Protein AF-A0A0C2C7Z6-F1 (afdb_monomer_lite)

Sequence (112 aa):
MAKLLLLQLLLLVLYASGHKRRSIRFQKPFEQDQDGTYGLCENEFGQMYYYKEYEGQENVCGKDVAKVKYSNRINETGWAFVEVEVSGRVKEPYQQGYAAGFVEGRLLFSHN

Structure (mmCIF, N/CA/C/O backbone):
data_AF-A0A0C2C7Z6-F1
#
_entry.id   AF-A0A0C2C7Z6-F1
#
loop_
_atom_site.group_PDB
_atom_site.id
_atom_site.type_symbol
_atom_site.label_atom_id
_atom_site.label_alt_id
_atom_site.label_comp_id
_atom_site.label_asym_id
_atom_site.label_entity_id
_atom_site.label_seq_id
_atom_site.pdbx_PDB_ins_code
_atom_site.Cartn_x
_atom_site.Cartn_y
_atom_site.Cartn_z
_atom_site.occupancy
_atom_site.B_iso_or_equiv
_atom_site.auth_seq_id
_atom_site.auth_comp_id
_atom_site.auth_asym_id
_atom_site.auth_atom_id
_atom_site.pdbx_PDB_model_num
ATOM 1 N N . MET A 1 1 ? 61.250 -46.311 -2.435 1.00 59.81 1 MET A N 1
ATOM 2 C CA . MET A 1 1 ? 61.235 -44.842 -2.239 1.00 59.81 1 MET A CA 1
ATOM 3 C C . MET A 1 1 ? 60.620 -44.108 -3.437 1.00 59.81 1 MET A C 1
ATOM 5 O O . MET A 1 1 ? 59.687 -43.349 -3.231 1.00 59.81 1 MET A O 1
ATOM 9 N N . ALA A 1 2 ? 61.020 -44.398 -4.686 1.00 59.94 2 ALA A N 1
ATOM 10 C CA . ALA A 1 2 ? 60.460 -43.747 -5.887 1.00 59.94 2 ALA A CA 1
ATOM 11 C C . ALA A 1 2 ? 58.936 -43.935 -6.095 1.00 59.94 2 ALA A C 1
ATOM 13 O O . ALA A 1 2 ? 58.250 -43.007 -6.508 1.00 59.94 2 ALA A O 1
ATOM 14 N N . LYS A 1 3 ? 58.380 -45.109 -5.752 1.00 62.41 3 LYS A N 1
ATOM 15 C CA . LYS A 1 3 ? 56.937 -45.391 -5.897 1.00 62.41 3 LYS A CA 1
ATOM 16 C C . LYS A 1 3 ? 56.044 -44.564 -4.956 1.00 62.41 3 LYS A C 1
ATOM 18 O O . LYS A 1 3 ? 54.913 -44.268 -5.313 1.00 62.41 3 LYS A O 1
ATOM 23 N N . LEU A 1 4 ? 56.557 -44.169 -3.785 1.00 67.12 4 LEU A N 1
ATOM 24 C CA . LEU A 1 4 ? 55.813 -43.356 -2.813 1.00 67.12 4 LEU A CA 1
ATOM 25 C C . LEU A 1 4 ? 55.752 -41.882 -3.254 1.00 67.12 4 LEU A C 1
ATOM 27 O O . LEU A 1 4 ? 54.711 -41.245 -3.144 1.00 67.12 4 LEU A O 1
ATOM 31 N N . LEU A 1 5 ? 56.849 -41.381 -3.835 1.00 67.44 5 LEU A N 1
ATOM 32 C CA . LEU A 1 5 ? 56.931 -40.040 -4.427 1.00 67.44 5 LEU A CA 1
ATOM 33 C C . LEU A 1 5 ? 56.008 -39.893 -5.646 1.00 67.44 5 LEU A C 1
ATOM 35 O O . LEU A 1 5 ? 55.319 -38.887 -5.775 1.00 67.44 5 LEU A O 1
ATOM 39 N N . LEU A 1 6 ? 55.928 -40.923 -6.495 1.00 67.81 6 LEU A N 1
ATOM 40 C CA . LEU A 1 6 ? 54.991 -40.975 -7.625 1.00 67.81 6 LEU A CA 1
ATOM 41 C C . LEU A 1 6 ? 53.522 -40.922 -7.177 1.00 67.81 6 LEU A C 1
ATOM 43 O O . LEU A 1 6 ? 52.714 -40.245 -7.810 1.00 67.81 6 LEU A O 1
ATOM 47 N N . LEU A 1 7 ? 53.185 -41.587 -6.068 1.00 70.00 7 LEU A N 1
ATOM 48 C CA . LEU A 1 7 ? 51.830 -41.572 -5.517 1.00 70.00 7 LEU A CA 1
ATOM 49 C C . LEU A 1 7 ? 51.450 -40.186 -4.966 1.00 70.00 7 LEU A C 1
ATOM 51 O O . LEU A 1 7 ? 50.333 -39.720 -5.181 1.00 70.00 7 LEU A O 1
ATOM 55 N N . GLN A 1 8 ? 52.388 -39.502 -4.301 1.00 70.25 8 GLN A N 1
ATOM 56 C CA . GLN A 1 8 ? 52.169 -38.141 -3.797 1.00 70.25 8 GLN A CA 1
ATOM 57 C C . GLN A 1 8 ? 52.041 -37.110 -4.928 1.00 70.25 8 GLN A C 1
ATOM 59 O O . GLN A 1 8 ? 51.191 -36.224 -4.852 1.00 70.25 8 GLN A O 1
ATOM 64 N N . LEU A 1 9 ? 52.814 -37.258 -6.008 1.00 69.50 9 LEU A N 1
ATOM 65 C CA . LEU A 1 9 ? 52.691 -36.427 -7.210 1.00 69.50 9 LEU A CA 1
ATOM 66 C C . LEU A 1 9 ? 51.331 -36.602 -7.903 1.00 69.50 9 LEU A C 1
ATOM 68 O O . LEU A 1 9 ? 50.714 -35.612 -8.289 1.00 69.50 9 LEU A O 1
ATOM 72 N N . LEU A 1 10 ? 50.821 -37.833 -8.003 1.00 66.50 10 LEU A N 1
ATOM 73 C CA . LEU A 1 10 ? 49.490 -38.104 -8.563 1.00 66.50 10 LEU A CA 1
ATOM 74 C C . LEU A 1 10 ? 48.361 -37.489 -7.721 1.00 66.50 10 LEU A C 1
ATOM 76 O O . LEU A 1 10 ? 47.422 -36.919 -8.276 1.00 66.50 10 LEU A O 1
ATOM 80 N N . LEU A 1 11 ? 48.470 -37.543 -6.391 1.00 64.75 11 LEU A N 1
ATOM 81 C CA . LEU A 1 11 ? 47.495 -36.929 -5.484 1.00 64.75 11 LEU A CA 1
ATOM 82 C C . LEU A 1 11 ? 47.484 -35.394 -5.586 1.00 64.75 11 LEU A C 1
ATOM 84 O O . LEU A 1 11 ? 46.410 -34.797 -5.570 1.00 64.75 11 LEU A O 1
ATOM 88 N N . LEU A 1 12 ? 48.645 -34.754 -5.764 1.00 62.34 12 LEU A N 1
ATOM 89 C CA . LEU A 1 12 ? 48.745 -33.302 -5.971 1.00 62.34 12 LEU A CA 1
ATOM 90 C C . LEU A 1 12 ? 48.128 -32.849 -7.303 1.00 62.34 12 LEU A C 1
ATOM 92 O O . LEU A 1 12 ? 47.460 -31.817 -7.347 1.00 62.34 12 LEU A O 1
ATOM 96 N N . VAL A 1 13 ? 48.284 -33.631 -8.377 1.00 61.81 13 VAL A N 1
ATOM 97 C CA . VAL A 1 13 ? 47.660 -33.333 -9.682 1.00 61.81 13 VAL A CA 1
ATOM 98 C C . VAL A 1 13 ? 46.132 -33.468 -9.616 1.00 61.81 13 VAL A C 1
ATOM 100 O O . VAL 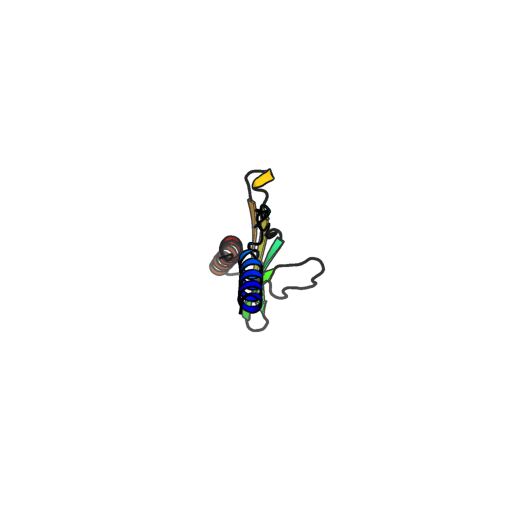A 1 13 ? 45.409 -32.659 -10.206 1.00 61.81 13 VAL A O 1
ATOM 103 N N . LEU A 1 14 ? 45.617 -34.434 -8.850 1.00 59.16 14 LEU A N 1
ATOM 104 C CA . LEU A 1 14 ? 44.178 -34.567 -8.596 1.00 59.16 14 LEU A CA 1
ATOM 105 C C . LEU A 1 14 ? 43.634 -33.425 -7.721 1.00 59.16 14 LEU A C 1
ATOM 107 O O . LEU A 1 14 ? 42.526 -32.954 -7.961 1.00 59.16 14 LEU A O 1
ATOM 111 N N . TYR A 1 15 ? 44.420 -32.924 -6.763 1.00 58.97 15 TYR A N 1
ATOM 112 C CA . TYR A 1 15 ? 44.028 -31.777 -5.935 1.00 58.97 15 TYR A CA 1
ATOM 113 C C . TYR A 1 15 ? 44.026 -30.453 -6.723 1.00 58.97 15 TYR A C 1
ATOM 115 O O . TYR A 1 15 ? 43.146 -29.617 -6.531 1.00 58.97 15 TYR A O 1
ATOM 123 N N . ALA A 1 16 ? 44.975 -30.265 -7.648 1.00 57.50 16 ALA A N 1
ATOM 124 C CA . ALA A 1 16 ? 45.110 -29.034 -8.434 1.00 57.50 16 ALA A CA 1
ATOM 125 C C . ALA A 1 16 ? 44.134 -28.937 -9.625 1.00 57.50 16 ALA A C 1
ATOM 127 O O . ALA A 1 16 ? 43.798 -27.838 -10.067 1.00 57.50 16 ALA A O 1
ATOM 128 N N . SER A 1 17 ? 43.634 -30.066 -10.138 1.00 56.12 17 SER A N 1
ATOM 129 C CA . SER A 1 17 ? 42.690 -30.102 -11.271 1.00 56.12 17 SER A CA 1
ATOM 130 C C . SER A 1 17 ? 41.226 -29.839 -10.882 1.00 56.12 17 SER A C 1
ATOM 132 O O . SER A 1 17 ? 40.359 -29.754 -11.751 1.00 56.12 17 SER A O 1
ATOM 134 N N . GLY A 1 18 ? 40.949 -29.588 -9.597 1.00 51.28 18 GLY A N 1
ATOM 135 C CA . GLY A 1 18 ? 39.645 -29.163 -9.077 1.00 51.28 18 GLY A CA 1
ATOM 136 C C . GLY A 1 18 ? 39.209 -27.739 -9.454 1.00 51.28 18 GLY A C 1
ATOM 137 O O . GLY A 1 18 ? 38.225 -27.238 -8.905 1.00 51.28 18 GLY A O 1
ATOM 138 N N . HIS A 1 19 ? 39.884 -27.068 -10.395 1.00 49.00 19 HIS A N 1
ATOM 139 C CA . HIS A 1 19 ? 39.392 -25.823 -10.981 1.00 49.00 19 HIS A CA 1
ATOM 140 C C . HIS A 1 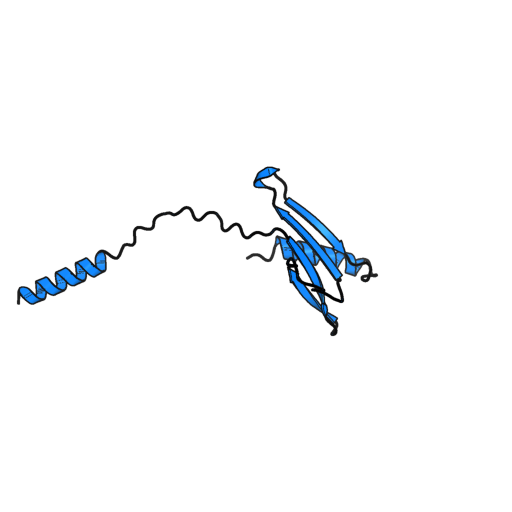19 ? 38.204 -26.119 -11.901 1.00 49.00 19 HIS A C 1
ATOM 142 O O . HIS A 1 19 ? 38.318 -26.208 -13.124 1.00 49.00 19 HIS A O 1
ATOM 148 N N . LYS A 1 20 ? 37.023 -26.237 -11.280 1.00 45.41 20 LYS A N 1
ATOM 149 C CA . LYS A 1 20 ? 35.721 -26.062 -11.924 1.00 45.41 20 LYS A CA 1
ATOM 150 C C . LYS A 1 20 ? 35.835 -24.837 -12.827 1.00 45.41 20 LYS A C 1
ATOM 152 O O . LYS A 1 20 ? 35.922 -23.708 -12.342 1.00 45.41 20 LYS A O 1
ATOM 157 N N . ARG A 1 21 ? 35.851 -25.067 -14.141 1.00 46.28 21 ARG A N 1
ATOM 158 C CA . ARG A 1 21 ? 35.652 -24.034 -15.156 1.00 46.28 21 ARG A CA 1
ATOM 159 C C . ARG A 1 21 ? 34.333 -23.366 -14.776 1.00 46.28 21 ARG A C 1
ATOM 161 O O . ARG A 1 21 ? 33.266 -23.941 -14.994 1.00 46.28 21 ARG A O 1
ATOM 168 N N . ARG A 1 22 ? 34.394 -22.206 -14.113 1.00 45.84 22 ARG A N 1
ATOM 169 C CA . ARG A 1 22 ? 33.236 -21.335 -13.932 1.00 45.84 22 ARG A CA 1
ATOM 170 C C . ARG A 1 22 ? 32.869 -20.903 -15.341 1.00 45.84 22 ARG A C 1
ATOM 172 O O . ARG A 1 22 ? 33.394 -19.928 -15.862 1.00 45.84 22 ARG A O 1
ATOM 179 N N . SER A 1 23 ? 32.020 -21.698 -15.988 1.00 38.38 23 SER A N 1
ATOM 180 C CA . SER A 1 23 ? 31.141 -21.183 -17.016 1.00 38.38 23 SER A CA 1
ATOM 181 C C . SER A 1 23 ? 30.508 -19.960 -16.374 1.00 38.38 23 SER A C 1
ATOM 183 O O . SER A 1 23 ? 29.790 -20.082 -15.379 1.00 38.38 23 SER A O 1
ATOM 185 N N . ILE A 1 24 ? 30.851 -18.781 -16.888 1.00 47.94 24 ILE A N 1
ATOM 186 C CA . ILE A 1 24 ? 30.028 -17.592 -16.730 1.00 47.94 24 ILE A CA 1
ATOM 187 C C . ILE A 1 24 ? 28.765 -17.935 -17.516 1.00 47.94 24 ILE A C 1
ATOM 189 O O . ILE A 1 24 ? 28.563 -17.530 -18.656 1.00 47.94 24 ILE A O 1
ATOM 193 N N . ARG A 1 25 ? 27.943 -18.810 -16.934 1.00 39.31 25 ARG A N 1
ATOM 194 C CA . ARG A 1 25 ? 26.532 -18.846 -17.228 1.00 39.31 25 ARG A CA 1
ATOM 195 C C . ARG A 1 25 ? 26.127 -17.453 -16.805 1.00 39.31 25 ARG A C 1
ATOM 197 O O . ARG A 1 25 ? 26.219 -17.151 -15.617 1.00 39.31 25 ARG A O 1
ATOM 204 N N . PHE A 1 26 ? 25.825 -16.595 -17.779 1.00 41.31 26 PHE A N 1
ATOM 205 C CA . PHE A 1 26 ? 25.012 -15.419 -17.534 1.00 41.31 26 PHE A CA 1
ATOM 206 C C . PHE A 1 26 ? 23.887 -15.925 -16.639 1.00 41.31 26 PHE A C 1
ATOM 208 O O . PHE A 1 26 ? 23.022 -16.682 -17.088 1.00 41.31 26 PHE A O 1
ATOM 215 N N . GLN A 1 27 ? 23.987 -15.650 -15.339 1.00 40.16 27 GLN A N 1
ATOM 216 C CA . GLN A 1 27 ? 22.828 -15.744 -14.493 1.00 40.16 27 GLN A CA 1
ATOM 217 C C . GLN A 1 27 ? 21.933 -14.711 -15.145 1.00 40.16 27 GLN A C 1
ATOM 219 O O . GLN A 1 27 ? 22.230 -13.517 -15.101 1.00 40.16 27 GLN A O 1
ATOM 224 N N . LYS A 1 28 ? 20.907 -15.189 -15.862 1.00 39.88 28 LYS A N 1
ATOM 225 C CA . LYS A 1 28 ? 19.717 -14.386 -16.093 1.00 39.88 28 LYS A CA 1
ATOM 226 C C . LYS A 1 28 ? 19.502 -13.673 -14.754 1.00 39.88 28 LYS A C 1
ATOM 228 O O . LYS A 1 28 ? 19.544 -14.390 -13.740 1.00 39.88 28 LYS A O 1
ATOM 233 N N . PRO A 1 29 ? 19.416 -12.329 -14.711 1.00 40.06 29 PRO A N 1
ATOM 234 C CA . PRO A 1 29 ? 19.040 -11.651 -13.482 1.00 40.06 29 PRO A CA 1
ATOM 235 C C . PRO A 1 29 ? 17.908 -12.469 -12.889 1.00 40.06 29 PRO A C 1
ATOM 237 O O . PRO A 1 29 ? 17.044 -12.923 -13.643 1.00 40.06 29 PRO A O 1
ATOM 240 N N . PHE A 1 30 ? 18.015 -12.807 -11.609 1.00 39.91 30 PHE A N 1
ATOM 241 C CA . PHE A 1 30 ? 16.942 -13.486 -10.911 1.00 39.91 30 PHE A CA 1
ATOM 242 C C . PHE A 1 30 ? 15.726 -12.568 -11.072 1.00 39.91 30 PHE A C 1
ATOM 244 O O . PHE A 1 30 ? 15.606 -11.575 -10.361 1.00 39.91 30 PHE A O 1
ATOM 251 N N . GLU A 1 31 ? 14.915 -12.816 -12.104 1.00 47.81 31 GLU A N 1
ATOM 252 C CA . GLU A 1 31 ? 13.617 -12.199 -12.329 1.00 47.81 31 GLU A CA 1
ATOM 253 C C . GLU A 1 31 ? 12.767 -12.781 -11.213 1.00 47.81 31 GLU A C 1
ATOM 255 O O . GLU A 1 31 ? 12.070 -13.781 -11.371 1.00 47.81 31 GLU A O 1
ATOM 260 N N . GLN A 1 32 ? 12.948 -12.228 -10.017 1.00 53.88 32 GLN A N 1
ATOM 261 C CA . GLN A 1 32 ? 11.960 -12.351 -8.980 1.00 53.88 32 GLN A CA 1
ATOM 262 C C . GLN A 1 32 ? 10.737 -11.674 -9.570 1.00 53.88 32 GLN A C 1
ATOM 264 O O . GLN A 1 32 ? 10.750 -10.464 -9.781 1.00 53.88 32 GLN A O 1
ATOM 269 N N . ASP A 1 33 ? 9.749 -12.484 -9.926 1.00 64.44 33 ASP A N 1
ATOM 270 C CA . ASP A 1 33 ? 8.473 -12.019 -10.437 1.00 64.44 33 ASP A CA 1
ATOM 271 C C . ASP A 1 33 ? 7.793 -11.218 -9.318 1.00 64.44 33 ASP A C 1
ATOM 273 O O . ASP A 1 33 ? 7.161 -11.755 -8.398 1.00 64.44 33 ASP A O 1
ATOM 277 N N . GLN A 1 34 ? 8.107 -9.922 -9.297 1.00 74.62 34 GLN A N 1
ATOM 278 C CA . GLN A 1 34 ? 7.594 -8.966 -8.326 1.00 74.62 34 GLN A CA 1
ATOM 279 C C . GLN A 1 34 ? 6.121 -8.687 -8.597 1.00 74.62 34 GLN A C 1
ATOM 281 O O . GLN A 1 34 ? 5.423 -8.250 -7.676 1.00 74.62 34 GLN A O 1
ATOM 286 N N . ASP A 1 35 ? 5.651 -8.985 -9.811 1.00 90.00 35 ASP A N 1
ATOM 287 C CA . ASP A 1 35 ? 4.261 -8.844 -10.189 1.00 90.00 35 ASP A CA 1
ATOM 288 C C . ASP A 1 35 ? 3.372 -9.646 -9.233 1.00 90.00 35 ASP A C 1
ATOM 290 O O . ASP A 1 35 ? 3.718 -10.709 -8.687 1.00 90.00 35 ASP A O 1
ATOM 294 N N . GLY A 1 36 ? 2.215 -9.060 -8.964 1.00 91.94 36 GLY A N 1
ATOM 295 C CA . GLY A 1 36 ? 1.224 -9.645 -8.084 1.00 91.94 36 GLY A CA 1
ATOM 296 C C . GLY A 1 36 ? 0.550 -8.629 -7.185 1.00 91.94 36 GLY A C 1
ATOM 297 O O . GLY A 1 36 ? 0.811 -7.425 -7.223 1.00 91.94 36 GLY A O 1
ATOM 298 N N . THR A 1 37 ? -0.347 -9.166 -6.368 1.00 93.62 37 THR A N 1
ATOM 299 C CA . THR A 1 37 ? -1.104 -8.402 -5.383 1.00 93.62 37 THR A CA 1
ATOM 300 C C . THR A 1 37 ? -0.573 -8.726 -3.999 1.00 93.62 37 THR A C 1
ATOM 302 O O . THR A 1 37 ? -0.334 -9.886 -3.660 1.00 93.62 37 THR A O 1
ATOM 305 N N . TYR A 1 38 ? -0.389 -7.694 -3.196 1.00 93.56 38 TYR A N 1
ATOM 306 C CA . TYR A 1 38 ? 0.033 -7.788 -1.812 1.00 93.56 38 TYR A CA 1
ATOM 307 C C . TYR A 1 38 ? -0.932 -6.989 -0.955 1.00 93.56 38 TYR A C 1
ATOM 309 O O . TYR A 1 38 ? -1.618 -6.094 -1.448 1.00 93.56 38 TYR A O 1
ATOM 317 N N . GLY A 1 39 ? -0.985 -7.289 0.334 1.00 94.19 39 GLY A N 1
ATOM 318 C CA . GLY A 1 39 ? -1.906 -6.607 1.223 1.00 94.19 39 GLY A CA 1
ATOM 319 C C . GLY A 1 39 ? -1.393 -6.479 2.638 1.00 94.19 39 GLY A C 1
ATOM 320 O O . GLY A 1 39 ? -0.526 -7.222 3.096 1.00 94.19 39 GLY A O 1
ATOM 321 N N . LEU A 1 40 ? -1.968 -5.508 3.328 1.00 95.69 40 LEU A N 1
ATOM 322 C CA . LEU A 1 40 ? -1.882 -5.316 4.756 1.00 95.69 40 LEU A CA 1
ATOM 323 C C . LEU A 1 40 ? -3.209 -5.766 5.360 1.00 95.69 40 LEU A C 1
ATOM 325 O O . LEU A 1 40 ? -4.268 -5.201 5.079 1.00 95.69 40 LEU A O 1
ATOM 329 N N . CYS A 1 41 ? -3.135 -6.785 6.201 1.00 94.88 41 CYS A N 1
ATOM 330 C CA . CYS A 1 41 ? -4.275 -7.349 6.895 1.00 94.88 41 CYS A CA 1
ATOM 331 C C . CYS A 1 41 ? -4.165 -7.108 8.394 1.00 94.88 41 CYS A C 1
ATOM 333 O O . CYS A 1 41 ? -3.069 -7.032 8.944 1.00 94.88 41 CYS A O 1
ATOM 335 N N . GLU A 1 42 ? -5.308 -7.055 9.059 1.00 94.50 42 GLU A N 1
ATOM 336 C CA . GLU A 1 42 ? -5.411 -7.109 10.510 1.00 94.50 42 GLU A CA 1
ATOM 337 C C . GLU A 1 42 ? -5.912 -8.500 10.917 1.00 94.50 42 GLU A C 1
ATOM 339 O O . GLU A 1 42 ? -6.859 -9.017 10.331 1.00 94.50 42 GLU A O 1
ATOM 344 N N . ASN A 1 43 ? -5.310 -9.136 11.916 1.00 91.25 43 ASN A N 1
ATOM 345 C CA . ASN A 1 43 ? -5.848 -10.386 12.450 1.00 91.25 43 ASN A CA 1
ATOM 346 C C . ASN A 1 43 ? -6.974 -10.137 13.479 1.00 91.25 43 ASN A C 1
ATOM 348 O O . ASN A 1 43 ? -7.394 -9.010 13.756 1.00 91.25 43 ASN A O 1
ATOM 352 N N . GLU A 1 44 ? -7.510 -11.207 14.062 1.00 90.44 44 GLU A N 1
ATOM 353 C CA . GLU A 1 44 ? -8.577 -11.106 15.068 1.00 90.44 44 GLU A CA 1
ATOM 354 C C . GLU A 1 44 ? -8.133 -10.357 16.335 1.00 90.44 44 GLU A C 1
ATOM 356 O O . GLU A 1 44 ? -8.949 -9.686 16.964 1.00 90.44 44 GLU A O 1
ATOM 361 N N . PHE A 1 45 ? -6.833 -10.385 16.642 1.00 92.06 45 PHE A N 1
ATOM 362 C CA . PHE A 1 45 ? -6.209 -9.711 17.783 1.00 92.06 45 PHE A CA 1
ATOM 363 C C . PHE A 1 45 ? -5.807 -8.254 17.500 1.00 92.06 45 PHE A C 1
ATOM 365 O O . PHE A 1 45 ? -5.194 -7.618 18.355 1.00 92.06 45 PHE A O 1
ATOM 372 N N . GLY A 1 46 ? -6.110 -7.720 16.312 1.00 90.19 46 GLY A N 1
ATOM 373 C CA . GLY A 1 46 ? -5.742 -6.353 15.929 1.00 90.19 46 GLY A CA 1
ATOM 374 C C . GLY A 1 46 ? -4.287 -6.188 15.476 1.00 90.19 46 GLY A C 1
ATOM 375 O O . GLY A 1 46 ? -3.819 -5.064 15.311 1.00 90.19 46 GLY A O 1
ATOM 376 N N . GLN A 1 47 ? -3.543 -7.281 15.289 1.00 92.62 47 GLN A N 1
ATOM 377 C CA . GLN A 1 47 ? -2.161 -7.222 14.814 1.00 92.62 47 GLN A CA 1
ATOM 378 C C . GLN A 1 47 ? -2.122 -7.154 13.292 1.00 92.62 47 GLN A C 1
ATOM 380 O O . GLN A 1 47 ? -2.835 -7.883 12.599 1.00 92.62 47 GLN A O 1
ATOM 385 N N . MET A 1 48 ? -1.230 -6.311 12.789 1.00 93.69 48 MET A N 1
ATOM 386 C CA . MET A 1 48 ? -1.063 -6.077 11.365 1.00 93.69 48 MET A CA 1
ATOM 387 C C . MET A 1 48 ? -0.046 -7.044 10.761 1.00 93.69 48 MET A C 1
ATOM 389 O O . MET A 1 48 ? 1.043 -7.218 11.310 1.00 93.69 48 MET A O 1
ATOM 393 N N . TYR A 1 49 ? -0.366 -7.636 9.613 1.00 92.81 49 TYR A N 1
ATOM 394 C CA . TYR A 1 49 ? 0.557 -8.479 8.858 1.00 92.81 49 TYR A CA 1
ATOM 395 C C . TYR A 1 49 ? 0.485 -8.199 7.358 1.00 92.81 49 TYR A C 1
ATOM 397 O O . TYR A 1 49 ? -0.566 -7.873 6.810 1.00 92.81 49 TYR A O 1
ATOM 405 N N . TYR A 1 50 ? 1.635 -8.329 6.700 1.00 93.06 50 TYR A N 1
ATOM 406 C CA . TYR A 1 50 ? 1.773 -8.158 5.259 1.00 93.06 50 TYR A CA 1
ATOM 407 C C . TYR A 1 50 ? 1.755 -9.522 4.567 1.00 93.06 50 TYR A C 1
ATOM 409 O O . TYR A 1 50 ? 2.406 -10.454 5.043 1.00 93.06 50 TYR A O 1
ATOM 417 N N . TYR A 1 51 ? 1.039 -9.644 3.454 1.00 91.25 51 TYR A N 1
ATOM 418 C CA . TYR A 1 51 ? 0.890 -10.901 2.719 1.00 91.25 51 TYR A CA 1
ATOM 419 C C . TYR A 1 51 ? 0.992 -10.695 1.202 1.00 91.25 51 TYR A C 1
ATOM 421 O O . TYR A 1 51 ? 0.788 -9.588 0.708 1.00 91.25 51 TYR A O 1
ATOM 429 N N . LYS A 1 52 ? 1.306 -11.773 0.469 1.00 90.88 52 LYS A N 1
ATOM 430 C CA . LYS A 1 52 ? 1.183 -11.863 -0.997 1.00 90.88 52 LYS A CA 1
ATOM 431 C C . LYS A 1 52 ? -0.032 -12.732 -1.320 1.00 90.88 52 LYS A C 1
ATOM 433 O O . LYS A 1 52 ? -0.195 -13.785 -0.708 1.00 90.88 52 LYS A O 1
ATOM 438 N N . GLU A 1 53 ? -0.874 -12.276 -2.236 1.00 89.56 53 GLU A N 1
ATOM 439 C CA . GLU A 1 53 ? -2.046 -13.002 -2.724 1.00 89.56 53 GLU A CA 1
ATOM 440 C C . GLU A 1 53 ? -1.622 -13.971 -3.840 1.00 89.56 53 GLU A C 1
ATOM 442 O O . GLU A 1 53 ? -0.834 -13.611 -4.719 1.00 89.56 53 GLU A O 1
ATOM 447 N N . TYR A 1 54 ? -2.127 -15.205 -3.790 1.00 85.88 54 TYR A N 1
ATOM 448 C CA . TYR A 1 54 ? -1.883 -16.241 -4.796 1.00 85.88 54 TYR A CA 1
ATOM 449 C C . TYR A 1 54 ? -3.209 -16.725 -5.389 1.00 85.88 54 TYR A C 1
ATOM 451 O O . TYR A 1 54 ? -4.228 -16.782 -4.698 1.00 85.88 54 TYR A O 1
ATOM 459 N N . GLU A 1 55 ? -3.200 -17.099 -6.669 1.00 77.19 55 GLU A N 1
ATOM 460 C CA . GLU A 1 55 ? -4.388 -17.646 -7.328 1.00 77.19 55 GLU A CA 1
ATOM 461 C C . GLU A 1 55 ? -4.881 -18.922 -6.623 1.00 77.19 55 GLU A C 1
ATOM 463 O O . GLU A 1 55 ? -4.097 -19.806 -6.276 1.00 77.19 55 GLU A O 1
ATOM 468 N N . GLY A 1 56 ? -6.197 -19.013 -6.404 1.00 71.56 56 GLY A N 1
ATOM 469 C CA . GLY A 1 56 ? -6.838 -20.150 -5.731 1.00 71.56 56 GLY A CA 1
ATOM 470 C C . GLY A 1 56 ? -6.832 -20.089 -4.200 1.00 71.56 56 GLY A C 1
ATOM 471 O O . GLY A 1 56 ? -7.317 -21.018 -3.556 1.00 71.56 56 GLY A O 1
ATOM 472 N N . GLN A 1 57 ? -6.316 -19.012 -3.602 1.00 74.69 57 GLN A N 1
ATOM 473 C CA . GLN A 1 57 ? -6.325 -18.815 -2.156 1.00 74.69 57 GLN A CA 1
ATOM 474 C C . GLN A 1 57 ? -7.615 -18.089 -1.727 1.00 74.69 57 GLN A C 1
ATOM 476 O O . GLN A 1 57 ? -7.716 -16.867 -1.813 1.00 74.69 57 GLN A O 1
ATOM 481 N N . GLU A 1 58 ? -8.633 -18.836 -1.286 1.00 63.34 58 GLU A N 1
ATOM 482 C CA . GLU A 1 58 ? -9.868 -18.233 -0.764 1.00 63.34 58 GLU A CA 1
ATOM 483 C C . GLU A 1 58 ? -9.621 -17.526 0.580 1.00 63.34 58 GLU A C 1
ATOM 485 O O . GLU A 1 58 ? -9.025 -18.091 1.495 1.00 63.34 58 GLU A O 1
ATOM 490 N N . ASN A 1 59 ? -10.125 -16.291 0.703 1.00 62.62 59 ASN A N 1
ATOM 491 C CA . ASN A 1 59 ? -10.149 -15.491 1.935 1.00 62.62 59 ASN A CA 1
ATOM 492 C C . ASN A 1 59 ? -8.792 -15.347 2.652 1.00 62.62 59 ASN A C 1
ATOM 494 O O . ASN A 1 59 ? -8.684 -15.608 3.850 1.00 62.62 59 ASN A O 1
ATOM 498 N N . VAL A 1 60 ? -7.765 -14.849 1.951 1.00 72.81 60 VAL A N 1
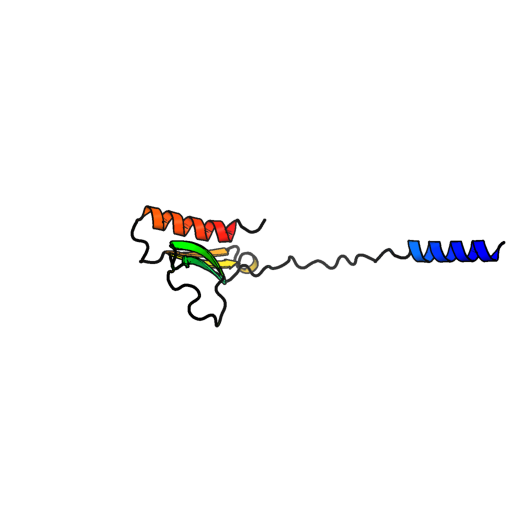ATOM 499 C CA . VAL A 1 60 ? -6.429 -14.600 2.541 1.00 72.81 60 VAL A CA 1
ATOM 500 C C . VAL A 1 60 ? -6.481 -13.642 3.741 1.00 72.81 60 VAL A C 1
ATOM 502 O O . VAL A 1 60 ? -5.653 -13.726 4.643 1.00 72.81 60 VAL A O 1
ATOM 505 N N . CYS A 1 61 ? -7.471 -12.745 3.780 1.00 85.19 61 CYS A N 1
ATOM 506 C CA . CYS A 1 61 ? -7.603 -11.743 4.824 1.00 85.19 61 CYS A CA 1
ATOM 507 C C . CYS A 1 61 ? -9.074 -11.373 5.088 1.00 85.19 61 CYS A C 1
ATOM 509 O O . CYS A 1 61 ? -9.716 -10.722 4.268 1.00 85.19 61 CYS A O 1
ATOM 511 N N . GLY A 1 62 ? -9.606 -11.738 6.261 1.00 80.56 62 GLY A N 1
ATOM 512 C CA . GLY A 1 62 ? -10.978 -11.377 6.667 1.00 80.56 62 GLY A CA 1
ATOM 513 C C . GLY A 1 62 ? -11.147 -9.911 7.086 1.00 80.56 62 GLY A C 1
ATOM 514 O O . GLY A 1 62 ? -12.254 -9.379 7.120 1.00 80.56 62 GLY A O 1
ATOM 515 N N . LYS A 1 63 ? -10.038 -9.240 7.395 1.00 91.56 63 LYS A N 1
ATOM 516 C CA . LYS A 1 63 ? -9.979 -7.847 7.830 1.00 91.56 63 LYS A CA 1
ATOM 517 C C . LYS A 1 63 ? -8.905 -7.128 7.010 1.00 91.56 63 LYS A C 1
ATOM 519 O O . LYS A 1 63 ? -7.821 -6.808 7.507 1.00 91.56 63 LYS A O 1
ATOM 524 N N . ASP A 1 64 ? -9.239 -6.822 5.759 1.00 93.12 64 ASP A N 1
ATOM 525 C CA . ASP A 1 64 ? -8.343 -6.148 4.806 1.00 93.12 64 ASP A CA 1
ATOM 526 C C . ASP A 1 64 ? -8.232 -4.641 5.053 1.00 93.12 64 ASP A C 1
ATOM 528 O O . ASP A 1 64 ? -9.257 -3.971 5.237 1.00 93.12 64 ASP A O 1
ATOM 532 N N . VAL A 1 65 ? -7.005 -4.125 5.169 1.00 96.44 65 VAL A N 1
ATOM 533 C CA . VAL A 1 65 ? -6.717 -2.712 5.483 1.00 96.44 65 VAL A CA 1
ATOM 534 C C . VAL A 1 65 ? -6.292 -1.956 4.234 1.00 96.44 65 VAL A C 1
ATOM 536 O O . VAL A 1 65 ? -6.833 -0.884 3.973 1.00 96.44 65 VAL A O 1
ATOM 539 N N . ALA A 1 66 ? -5.350 -2.499 3.468 1.00 97.25 66 ALA A N 1
ATOM 540 C CA . ALA A 1 66 ? -4.939 -1.941 2.187 1.00 97.25 66 ALA A CA 1
ATOM 541 C C . ALA A 1 66 ? -4.330 -3.026 1.301 1.00 97.25 66 ALA A C 1
ATOM 543 O O . ALA A 1 66 ? -3.707 -3.962 1.805 1.00 97.25 66 ALA A O 1
ATOM 544 N N . LYS A 1 67 ? -4.445 -2.857 -0.012 1.00 95.75 67 LYS A N 1
ATOM 545 C CA . LYS A 1 67 ? -3.837 -3.705 -1.031 1.00 95.75 67 LYS A CA 1
ATOM 546 C C . LYS A 1 67 ? -2.965 -2.882 -1.962 1.00 95.75 67 LYS A C 1
ATOM 548 O O . LYS A 1 67 ? -3.215 -1.700 -2.187 1.00 95.75 67 LYS A O 1
ATOM 553 N N . VAL A 1 68 ? -1.950 -3.528 -2.517 1.00 96.12 68 VAL A N 1
ATOM 554 C CA . VAL A 1 68 ? -1.112 -2.980 -3.577 1.00 96.12 68 VAL A CA 1
ATOM 555 C C . VAL A 1 68 ? -0.943 -4.010 -4.685 1.00 96.12 68 VAL A C 1
ATOM 557 O O . VAL A 1 68 ? -0.601 -5.165 -4.425 1.00 96.12 68 VAL A O 1
ATOM 560 N N . LYS A 1 69 ? -1.189 -3.597 -5.926 1.00 95.44 69 LYS A N 1
ATOM 561 C CA . LYS A 1 69 ? -0.904 -4.385 -7.125 1.00 95.44 69 LYS A CA 1
ATOM 562 C C . LYS A 1 69 ? 0.307 -3.807 -7.823 1.00 95.44 69 LYS A C 1
ATOM 564 O O . LYS A 1 69 ? 0.391 -2.595 -8.020 1.00 95.44 69 LYS A O 1
ATOM 569 N N . TYR A 1 70 ? 1.219 -4.686 -8.206 1.00 95.06 70 TYR A N 1
ATOM 570 C CA . TYR A 1 70 ? 2.433 -4.324 -8.913 1.00 95.06 70 TYR A CA 1
ATOM 571 C C . TYR A 1 70 ? 2.497 -5.018 -10.263 1.00 95.06 70 TYR A C 1
ATOM 573 O O . TYR A 1 70 ? 2.218 -6.216 -10.352 1.00 95.06 70 TYR A O 1
ATOM 581 N N . SER A 1 71 ? 2.891 -4.269 -11.292 1.00 94.06 71 SER A N 1
ATOM 582 C CA . SER A 1 71 ? 3.320 -4.844 -12.563 1.00 94.06 71 SER A CA 1
ATOM 583 C C . SER A 1 71 ? 4.549 -4.124 -13.101 1.00 94.06 71 SER A C 1
ATOM 585 O O . SER A 1 71 ? 4.510 -2.927 -13.409 1.00 94.06 71 SER A O 1
ATOM 587 N N . ASN A 1 72 ? 5.650 -4.856 -13.226 1.00 92.69 72 ASN A N 1
ATOM 588 C CA . ASN A 1 72 ? 6.899 -4.361 -13.765 1.00 92.69 72 ASN A CA 1
ATOM 589 C C . ASN A 1 72 ? 6.946 -4.569 -15.277 1.00 92.69 72 ASN A C 1
ATOM 591 O O . ASN A 1 72 ? 7.280 -5.640 -15.778 1.00 92.69 72 ASN A O 1
ATOM 595 N N . ARG A 1 73 ? 6.686 -3.492 -16.015 1.00 93.31 73 ARG A N 1
ATOM 596 C CA . ARG A 1 73 ? 6.794 -3.468 -17.476 1.00 93.31 73 ARG A CA 1
ATOM 597 C C . ARG A 1 73 ? 7.893 -2.530 -17.945 1.00 93.31 73 ARG A C 1
ATOM 599 O O . ARG A 1 73 ? 7.814 -2.005 -19.056 1.00 93.31 73 ARG A O 1
ATOM 606 N N . ILE A 1 74 ? 8.925 -2.304 -17.126 1.00 92.12 74 ILE A N 1
ATOM 607 C CA . ILE A 1 74 ? 9.980 -1.327 -17.431 1.00 92.12 74 ILE A CA 1
ATOM 608 C C . ILE A 1 74 ? 10.709 -1.712 -18.719 1.00 92.12 74 ILE A C 1
ATOM 610 O O . ILE A 1 74 ? 10.939 -0.861 -19.572 1.00 92.12 74 ILE A O 1
ATOM 614 N N . ASN A 1 75 ? 10.997 -3.000 -18.904 1.00 91.88 75 ASN A N 1
ATOM 615 C CA . ASN A 1 75 ? 11.684 -3.488 -20.100 1.00 91.88 75 ASN A CA 1
ATOM 616 C C . ASN A 1 75 ? 10.829 -3.378 -21.379 1.00 91.88 75 ASN A C 1
ATOM 618 O O . ASN A 1 75 ? 11.382 -3.274 -22.469 1.00 91.88 75 ASN A O 1
ATOM 622 N N . GLU A 1 76 ? 9.498 -3.396 -21.256 1.00 92.88 76 GLU A N 1
ATOM 623 C CA . GLU A 1 76 ? 8.557 -3.354 -22.387 1.00 92.88 76 GLU A CA 1
ATOM 624 C C . GLU A 1 76 ? 8.099 -1.927 -22.724 1.00 92.88 76 GLU A C 1
ATOM 626 O O . GLU A 1 76 ? 7.907 -1.587 -23.889 1.00 92.88 76 GLU A O 1
ATOM 631 N N . THR A 1 77 ? 7.896 -1.094 -21.700 1.00 95.25 77 THR A N 1
ATOM 632 C CA . THR A 1 77 ? 7.203 0.203 -21.802 1.00 95.25 77 THR A CA 1
ATOM 633 C C . THR A 1 77 ? 7.999 1.375 -21.235 1.00 95.25 77 THR A C 1
ATOM 635 O O . THR A 1 77 ? 7.645 2.526 -21.481 1.00 95.25 77 THR A O 1
ATOM 638 N N . GLY A 1 78 ? 9.051 1.106 -20.459 1.00 94.69 78 GLY A N 1
ATOM 639 C CA . GLY A 1 78 ? 9.745 2.106 -19.648 1.00 94.69 78 GLY A CA 1
ATOM 640 C C . GLY A 1 78 ? 9.079 2.409 -18.301 1.00 94.69 78 GLY A C 1
ATOM 641 O O . GLY A 1 78 ? 9.599 3.242 -17.563 1.00 94.69 78 GLY A O 1
ATOM 642 N N . TRP A 1 79 ? 7.971 1.742 -17.953 1.00 95.06 79 TRP A N 1
ATOM 643 C CA . TRP A 1 79 ? 7.191 2.014 -16.739 1.00 95.06 79 TRP A CA 1
ATOM 644 C C . TRP A 1 79 ? 6.960 0.770 -15.881 1.00 95.06 79 TRP A C 1
ATOM 646 O O . TRP A 1 79 ? 6.789 -0.336 -16.390 1.00 95.06 79 TRP A O 1
ATOM 656 N N . ALA A 1 80 ? 6.882 0.974 -14.568 1.00 94.06 80 ALA A N 1
ATOM 657 C CA . ALA A 1 80 ? 6.228 0.046 -13.6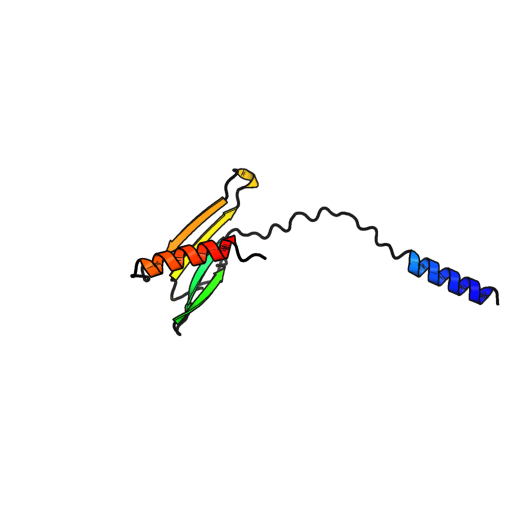53 1.00 94.06 80 ALA A CA 1
ATOM 658 C C . ALA A 1 80 ? 4.917 0.670 -13.166 1.00 94.06 80 ALA A C 1
ATOM 660 O O . ALA A 1 80 ? 4.819 1.890 -13.020 1.00 94.06 80 ALA A O 1
ATOM 661 N N . PHE A 1 81 ? 3.925 -0.173 -12.912 1.00 95.31 81 PHE A N 1
ATOM 662 C CA . PHE A 1 81 ? 2.606 0.234 -12.453 1.00 95.31 81 PHE A CA 1
ATOM 663 C C . PHE A 1 81 ? 2.411 -0.217 -11.010 1.00 95.31 81 PHE A C 1
ATOM 665 O O . PHE A 1 81 ? 2.650 -1.380 -10.679 1.00 95.31 81 PHE A O 1
ATOM 672 N N . VAL A 1 82 ? 1.979 0.717 -10.167 1.00 96.25 82 VAL A N 1
ATOM 673 C CA . VAL A 1 82 ? 1.627 0.486 -8.766 1.00 96.25 82 VAL A CA 1
ATOM 674 C C . VAL A 1 82 ? 0.208 1.005 -8.574 1.00 96.25 82 VAL A C 1
ATOM 676 O O . VAL A 1 82 ? -0.063 2.177 -8.829 1.00 96.25 82 VAL A O 1
ATOM 679 N N . GLU A 1 83 ? -0.697 0.138 -8.140 1.00 97.50 83 GLU A N 1
ATOM 680 C CA . GLU A 1 83 ? -2.073 0.499 -7.799 1.00 97.50 83 GLU A CA 1
ATOM 681 C C . GLU A 1 83 ? -2.293 0.206 -6.319 1.00 97.50 83 GLU A C 1
ATOM 683 O O . GLU A 1 83 ? -2.129 -0.934 -5.889 1.00 97.50 83 GLU A O 1
ATOM 688 N N . VAL A 1 84 ? -2.642 1.229 -5.539 1.00 97.50 84 VAL A N 1
ATOM 689 C CA . VAL A 1 84 ? -2.891 1.110 -4.098 1.00 97.50 84 VAL A CA 1
ATOM 690 C C . VAL A 1 84 ? -4.370 1.331 -3.822 1.00 97.50 84 VAL A C 1
ATOM 692 O O . VAL A 1 84 ? -4.946 2.334 -4.238 1.00 97.50 84 VAL A O 1
ATOM 695 N N . GLU A 1 85 ? -4.963 0.420 -3.063 1.00 97.19 85 GLU A N 1
ATOM 696 C CA . GLU A 1 85 ? -6.344 0.500 -2.604 1.00 97.19 85 GLU A CA 1
ATOM 697 C C . GLU A 1 85 ? -6.370 0.426 -1.078 1.00 97.19 85 GLU A C 1
ATOM 699 O O . GLU A 1 85 ? -5.756 -0.454 -0.480 1.00 97.19 85 GLU A O 1
ATOM 704 N N . VAL A 1 86 ? -7.084 1.344 -0.427 1.00 97.31 86 VAL A N 1
ATOM 705 C CA . VAL A 1 86 ? -7.302 1.302 1.024 1.00 97.31 86 VAL A CA 1
ATOM 706 C C . VAL A 1 86 ? -8.737 0.884 1.288 1.00 97.31 86 VAL A C 1
ATOM 708 O O . VAL A 1 86 ? -9.677 1.450 0.729 1.00 97.31 86 VAL A O 1
ATOM 711 N N . SER A 1 87 ? -8.91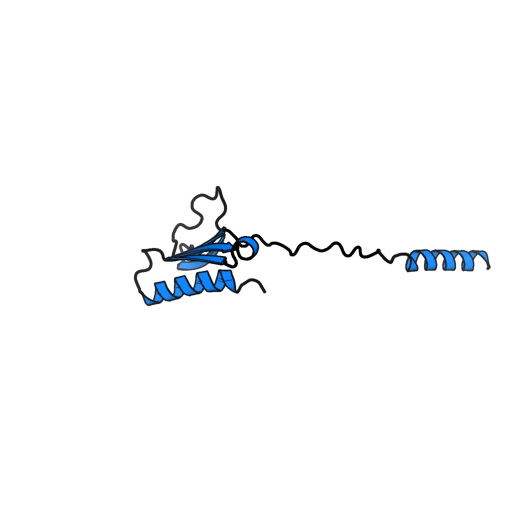4 -0.085 2.178 1.00 96.12 87 SER A N 1
ATOM 712 C CA . SER A 1 87 ? -10.227 -0.594 2.542 1.00 96.12 87 SER A CA 1
ATOM 713 C C . SER A 1 87 ? -11.099 0.500 3.146 1.00 96.12 87 SER A C 1
ATOM 715 O O . SER A 1 87 ? -10.707 1.186 4.093 1.00 96.12 87 SER A O 1
ATOM 717 N N . GLY A 1 88 ? -12.351 0.584 2.688 1.00 94.81 88 GLY A N 1
ATOM 718 C CA . GLY A 1 88 ? -13.349 1.509 3.231 1.00 94.81 88 GLY A CA 1
ATOM 719 C C . GLY A 1 88 ? -13.674 1.290 4.716 1.00 94.81 88 GLY A C 1
ATOM 720 O O . GLY A 1 88 ? -14.386 2.101 5.313 1.00 94.81 88 GLY A O 1
ATOM 721 N N . ARG A 1 89 ? -13.171 0.214 5.336 1.00 94.19 89 ARG A N 1
ATOM 722 C CA . ARG A 1 89 ? -13.192 -0.006 6.790 1.00 94.19 89 ARG A CA 1
ATOM 723 C C . ARG A 1 89 ? -12.324 0.993 7.552 1.00 94.19 89 ARG A C 1
ATOM 725 O O . ARG A 1 89 ? -12.677 1.357 8.671 1.00 94.19 89 ARG A O 1
ATOM 732 N N . VAL A 1 90 ? -11.218 1.435 6.963 1.00 94.75 90 VAL A N 1
ATOM 733 C CA . VAL A 1 90 ? -10.308 2.412 7.564 1.00 94.75 90 VAL A CA 1
ATOM 734 C C . VAL A 1 90 ? -10.946 3.792 7.419 1.00 94.75 90 VAL A C 1
ATOM 736 O O . VAL A 1 90 ? -10.975 4.353 6.328 1.00 94.75 90 VAL A O 1
ATOM 739 N N . LYS A 1 91 ? -11.539 4.320 8.494 1.00 94.81 91 LYS A N 1
ATOM 740 C CA . LYS A 1 91 ? -12.322 5.570 8.434 1.00 94.81 91 LYS A CA 1
ATOM 741 C C . LYS A 1 91 ? -11.474 6.824 8.571 1.00 94.81 91 LYS A C 1
ATOM 743 O O . LYS A 1 91 ? -11.774 7.831 7.940 1.00 94.81 91 LYS A O 1
ATOM 748 N N . GLU A 1 92 ? -10.428 6.752 9.382 1.00 97.00 92 GLU A N 1
ATOM 749 C CA . GLU A 1 92 ? -9.618 7.916 9.705 1.00 97.00 92 GLU A CA 1
ATOM 750 C C . GLU A 1 92 ? -8.641 8.249 8.564 1.00 97.00 92 GLU A C 1
ATOM 752 O O . GLU A 1 92 ? -7.831 7.391 8.196 1.00 97.00 92 GLU A O 1
ATOM 757 N N . PRO A 1 93 ? -8.634 9.487 8.028 1.00 96.88 93 PRO A N 1
ATOM 758 C CA . PRO A 1 93 ? -7.776 9.857 6.898 1.00 96.88 93 PRO A CA 1
ATOM 759 C C . PRO A 1 93 ? -6.282 9.614 7.144 1.00 96.88 93 PRO A C 1
ATOM 761 O O . PRO A 1 93 ? -5.560 9.178 6.250 1.00 96.88 93 PRO A O 1
ATOM 764 N N . TYR A 1 94 ? -5.806 9.844 8.372 1.00 96.75 94 TYR A N 1
ATOM 765 C CA . TYR A 1 94 ? -4.401 9.606 8.713 1.00 96.75 94 TYR A CA 1
ATOM 766 C C . TYR A 1 94 ? -4.040 8.112 8.669 1.00 96.75 94 T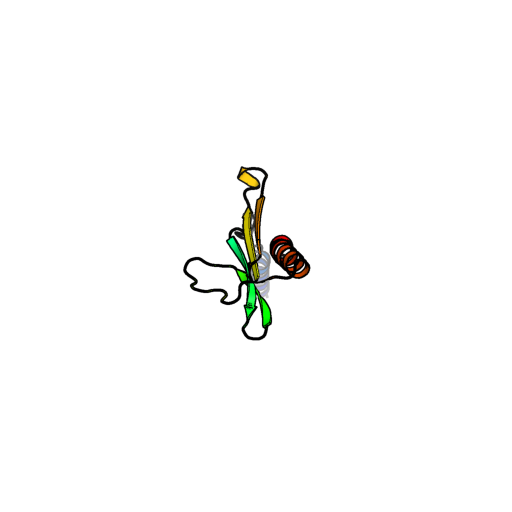YR A C 1
ATOM 768 O O . TYR A 1 94 ? -2.932 7.761 8.267 1.00 96.75 94 TYR A O 1
ATOM 776 N N . GLN A 1 95 ? -4.972 7.226 9.038 1.00 96.19 95 GLN A N 1
ATOM 777 C CA . GLN A 1 95 ? -4.771 5.778 8.959 1.00 96.19 95 GLN A CA 1
ATOM 778 C C . GLN A 1 95 ? -4.786 5.304 7.510 1.00 96.19 95 GLN A C 1
ATOM 780 O O . GLN A 1 95 ? -3.998 4.432 7.159 1.00 96.19 95 GLN A O 1
ATOM 785 N N . GLN A 1 96 ? -5.633 5.900 6.664 1.00 97.31 96 GLN A N 1
ATOM 786 C CA . GLN A 1 96 ? -5.637 5.613 5.230 1.00 97.31 96 GLN A CA 1
ATOM 787 C C . GLN A 1 96 ? -4.301 5.996 4.588 1.00 97.31 96 GLN A C 1
ATOM 789 O O . GLN A 1 96 ? -3.701 5.180 3.892 1.00 97.31 96 GLN A O 1
ATOM 794 N N . GLY A 1 97 ? -3.798 7.201 4.883 1.00 97.69 97 GLY A N 1
ATOM 795 C CA . GLY A 1 97 ? -2.495 7.656 4.395 1.00 97.69 97 GLY A CA 1
ATOM 796 C C . GLY A 1 97 ? -1.344 6.769 4.876 1.00 97.69 97 GLY A C 1
ATOM 797 O O . GLY A 1 97 ? -0.485 6.391 4.081 1.00 97.69 97 GLY A O 1
ATOM 798 N N . TYR A 1 98 ? -1.359 6.373 6.154 1.00 96.62 98 TYR A N 1
ATOM 799 C CA . TYR A 1 98 ? -0.381 5.426 6.692 1.00 96.62 98 TYR A CA 1
ATOM 800 C C . TYR A 1 98 ? -0.450 4.068 5.989 1.00 96.62 98 TYR A C 1
ATOM 802 O O . TYR A 1 98 ? 0.581 3.549 5.569 1.00 96.62 98 TYR A O 1
ATOM 810 N N . ALA A 1 99 ? -1.648 3.496 5.845 1.00 97.12 99 ALA A N 1
ATOM 811 C CA . ALA A 1 99 ? -1.832 2.182 5.241 1.00 97.12 99 ALA A CA 1
ATOM 812 C C . ALA A 1 99 ? -1.365 2.165 3.782 1.00 97.12 99 ALA A C 1
ATOM 814 O O . ALA A 1 99 ? -0.604 1.271 3.415 1.00 97.12 99 ALA A O 1
ATOM 815 N N . ALA A 1 100 ? -1.753 3.174 2.994 1.00 97.56 100 ALA A N 1
ATOM 816 C CA . ALA A 1 100 ? -1.338 3.327 1.602 1.00 97.56 100 ALA A CA 1
ATOM 817 C C . ALA A 1 100 ? 0.190 3.422 1.470 1.00 97.56 100 ALA A C 1
ATOM 819 O O . ALA A 1 100 ? 0.803 2.628 0.758 1.00 97.56 100 ALA A O 1
ATOM 820 N N . GLY A 1 101 ? 0.814 4.335 2.223 1.00 96.88 101 GLY A N 1
ATOM 821 C CA . GLY A 1 101 ? 2.265 4.515 2.182 1.00 96.88 101 GLY A CA 1
ATOM 822 C C . GLY A 1 101 ? 3.034 3.298 2.701 1.00 96.88 101 GLY A C 1
ATOM 823 O O . GLY A 1 101 ? 4.100 2.972 2.182 1.00 96.88 101 GLY A O 1
ATOM 824 N N . PHE A 1 102 ? 2.494 2.590 3.697 1.00 96.12 102 PHE A N 1
ATOM 825 C CA . PHE A 1 102 ? 3.106 1.370 4.212 1.00 96.12 102 PHE A CA 1
ATOM 826 C C . PHE A 1 102 ? 3.125 0.259 3.161 1.00 96.12 102 PHE A C 1
ATOM 828 O O . PHE A 1 102 ? 4.182 -0.334 2.953 1.00 96.12 102 PHE A O 1
ATOM 835 N N . VAL A 1 103 ? 1.994 -0.045 2.507 1.00 95.56 103 VAL A N 1
ATOM 836 C CA . VAL A 1 103 ? 1.946 -1.150 1.530 1.00 95.56 103 VAL A CA 1
ATOM 837 C C . VAL A 1 103 ? 2.796 -0.856 0.302 1.00 95.56 103 VAL A C 1
ATOM 839 O O . VAL A 1 103 ? 3.542 -1.731 -0.135 1.00 95.56 103 VAL A O 1
ATOM 842 N N . GLU A 1 104 ? 2.760 0.381 -0.194 1.00 95.62 104 GLU A N 1
ATOM 843 C CA . GLU A 1 104 ? 3.615 0.828 -1.293 1.00 95.62 104 GLU A CA 1
ATOM 844 C C . GLU A 1 104 ? 5.095 0.735 -0.908 1.00 95.62 104 GLU A C 1
ATOM 846 O O . GLU A 1 104 ? 5.891 0.092 -1.596 1.00 95.62 104 GLU A O 1
ATOM 851 N N . GLY A 1 105 ? 5.471 1.316 0.234 1.00 94.69 105 GLY A N 1
ATOM 852 C CA . GLY A 1 105 ? 6.855 1.314 0.690 1.00 94.69 105 GLY A CA 1
ATOM 853 C C . GLY A 1 105 ? 7.378 -0.097 0.969 1.00 94.69 105 GLY A C 1
ATOM 854 O O . GLY A 1 105 ? 8.519 -0.422 0.637 1.00 94.69 105 GLY A O 1
ATOM 855 N N . ARG A 1 106 ? 6.546 -0.973 1.538 1.00 93.62 106 ARG A N 1
ATOM 856 C CA . ARG A 1 106 ? 6.916 -2.367 1.805 1.00 93.62 106 ARG A CA 1
ATOM 857 C C . ARG A 1 106 ? 7.180 -3.127 0.510 1.00 93.62 106 ARG A C 1
ATOM 859 O O . ARG A 1 106 ? 8.173 -3.847 0.444 1.00 93.62 106 ARG A O 1
ATOM 866 N N . LEU A 1 107 ? 6.328 -2.954 -0.494 1.00 92.12 107 LEU A N 1
ATOM 867 C CA . LEU A 1 107 ? 6.500 -3.564 -1.807 1.00 92.12 107 LEU A CA 1
ATOM 868 C C . LEU A 1 107 ? 7.794 -3.087 -2.484 1.00 92.12 107 LEU A C 1
ATOM 870 O O . LEU A 1 107 ? 8.574 -3.905 -2.961 1.00 92.12 107 LEU A O 1
ATOM 874 N N . LEU A 1 108 ? 8.036 -1.774 -2.509 1.00 89.81 108 LEU A N 1
ATOM 875 C CA . LEU A 1 108 ? 9.124 -1.192 -3.300 1.00 89.81 108 LEU A CA 1
ATOM 876 C C . LEU A 1 108 ? 10.504 -1.290 -2.632 1.00 89.81 108 LEU A C 1
ATOM 878 O O . LEU A 1 108 ? 11.512 -1.352 -3.333 1.00 89.81 108 LEU A O 1
ATOM 882 N N . PHE A 1 109 ? 10.575 -1.308 -1.295 1.00 85.00 109 PHE A N 1
ATOM 883 C CA . PHE A 1 109 ? 11.850 -1.176 -0.572 1.00 85.00 109 PHE A CA 1
ATOM 884 C C . PHE A 1 109 ? 12.256 -2.390 0.270 1.00 85.00 109 PHE A C 1
ATOM 886 O O . PHE A 1 109 ? 13.385 -2.435 0.755 1.00 85.00 109 PHE A O 1
ATOM 893 N N . SER A 1 110 ? 11.393 -3.390 0.467 1.00 70.75 110 SER A N 1
ATOM 894 C CA . SER A 1 110 ? 11.668 -4.480 1.419 1.00 70.75 110 SER A CA 1
ATOM 895 C C . SER A 1 110 ? 12.495 -5.649 0.853 1.00 70.75 110 SER A C 1
ATOM 897 O O . SER A 1 110 ? 12.414 -6.757 1.385 1.00 70.75 110 SER A O 1
ATOM 899 N N . HIS A 1 111 ? 13.292 -5.418 -0.194 1.00 55.88 111 HIS A N 1
ATOM 900 C CA . HIS A 1 111 ? 14.033 -6.450 -0.936 1.00 55.88 111 HIS A CA 1
ATOM 901 C C . HIS A 1 111 ? 15.568 -6.397 -0.787 1.00 55.88 111 HIS A C 1
ATOM 903 O O . HIS A 1 111 ? 16.273 -6.908 -1.655 1.00 55.88 111 HIS A O 1
ATOM 909 N N . ASN A 1 112 ? 16.086 -5.836 0.312 1.00 41.44 112 ASN A N 1
ATOM 910 C CA . ASN A 1 112 ? 17.502 -5.968 0.693 1.00 41.44 112 ASN A CA 1
ATOM 911 C C . ASN A 1 112 ? 17.707 -7.017 1.786 1.00 41.44 112 ASN A C 1
ATOM 913 O O . ASN A 1 112 ? 16.934 -6.988 2.771 1.00 41.44 112 ASN A O 1
#

pLDDT: mean 79.91, std 19.2, range [38.38, 97.69]

Organism: NCBI:txid51022

InterPro domains:
  IPR007000 Phospholipase B-like [PF04916] (66-107)

Secondary structure (DSSP, 8-state):
-HHHHHHHHHHHHHHHTT-----------------EEEEEEE-TTS-EEEEE--TT-TTS-SSEEEEEEEEEEHHHHSEEEEEEEE-TT--SHHHHHHHHHHHHHHHHH---

Radius of gyration: 26.47 Å; chains: 1; bounding box: 75×55×40 Å

Foldseek 3Di:
DVVVVVVVVVVVVVVVVPPPPPPPPVPPPPPPVLFFKKFWAADPVRDIDIGTDDPPDPCPHPGTAKMWGWDDCCVPPVDIDIDIDGDPVPPDPVSSVVRRCVNVCCSPPVPD